Protein AF-A0A395U172-F1 (afdb_monomer_lite)

Organism: Vibrio cholerae (NCBI:txid666)

pLDDT: mean 85.71, std 15.52, range [37.22, 98.44]

Secondary structure (DSSP, 8-state):
-----------SS-B--TTSPPB--HHHHHHHHHHHHHHHHHHTT---EEEEEEEEETTEEEEEEEEEETTEEEEEE--EEEE-SS-B-SSSSS-EESSHHHHHHHHHHHHHHHT-EEEES-TT----GGGBSSPPPTTPPP--B---

Sequence (148 aa):
MGDFYEIEKESSLSELPPSGFTFTNSELYKAAKVIIGKAREFFGSTTLSAHLWAYRRSEDEYLSCDFFVPDNLKLTMPITISIADEADFEVWDEPIVVDMTEAIHLSGLLISALNAHVFVGRHDNEINESLLAAPLKEGETNGSIDLA

Foldseek 3Di:
DDDPPPPPDPPCAWDQPPVRDIDHRPVLVVLLVVLLVVVCVQQPLAAKAWEWEWDDDPNWIWIWTKIDHPVDRVSIQIAIETADCDWDRPDSSYTYDPDVVSVVVSSVSNCVSSVHHYDYDDQQADPPQVQAPDGDDPPGGGDGGPPD

Structure (mmCIF, N/CA/C/O backbone):
data_AF-A0A395U172-F1
#
_entry.id   AF-A0A395U172-F1
#
loop_
_atom_site.group_PDB
_atom_site.id
_atom_site.type_symbol
_atom_site.label_atom_id
_atom_site.label_alt_id
_atom_site.label_comp_id
_atom_site.label_asym_id
_atom_site.label_entity_id
_atom_site.label_seq_id
_atom_site.pdbx_PDB_ins_code
_atom_site.Cartn_x
_atom_site.Cartn_y
_atom_site.Cartn_z
_atom_site.occupancy
_atom_site.B_iso_or_equiv
_atom_site.auth_seq_id
_atom_site.auth_comp_id
_atom_site.auth_asym_id
_atom_site.auth_atom_id
_atom_site.pdbx_PDB_model_num
ATOM 1 N N . MET A 1 1 ? 46.410 -16.118 -8.089 1.00 38.72 1 MET A N 1
ATOM 2 C CA . MET A 1 1 ? 45.281 -15.833 -8.992 1.00 38.72 1 MET A CA 1
ATOM 3 C C . MET A 1 1 ? 44.087 -15.756 -8.067 1.00 38.72 1 MET A C 1
ATOM 5 O O . MET A 1 1 ? 43.655 -16.790 -7.589 1.00 38.72 1 MET A O 1
ATOM 9 N N . GLY A 1 2 ? 43.797 -14.552 -7.575 1.00 37.22 2 GLY A N 1
ATOM 10 C CA . GLY A 1 2 ? 42.741 -14.344 -6.590 1.00 37.22 2 GLY A CA 1
ATOM 11 C C . GLY A 1 2 ? 41.437 -14.174 -7.342 1.00 37.22 2 GLY A C 1
ATOM 12 O O . GLY A 1 2 ? 41.385 -13.347 -8.252 1.00 37.22 2 GLY A O 1
ATOM 13 N N . ASP A 1 3 ? 40.445 -14.982 -6.995 1.00 44.31 3 ASP A N 1
ATOM 14 C CA . ASP A 1 3 ? 39.087 -14.822 -7.488 1.00 44.31 3 ASP A CA 1
ATOM 15 C C . ASP A 1 3 ? 38.583 -13.456 -7.015 1.00 44.31 3 ASP A C 1
ATOM 17 O O . ASP A 1 3 ? 38.424 -13.198 -5.819 1.00 44.31 3 ASP A O 1
ATOM 21 N N . PHE A 1 4 ? 38.427 -12.542 -7.969 1.00 43.88 4 PHE A N 1
ATOM 22 C CA . PHE A 1 4 ? 37.674 -11.322 -7.758 1.00 43.88 4 PHE A CA 1
ATOM 23 C C . PHE A 1 4 ? 36.216 -11.752 -7.647 1.00 43.88 4 PHE A C 1
ATOM 25 O O . PHE A 1 4 ? 35.589 -12.082 -8.649 1.00 43.88 4 PHE A O 1
ATOM 32 N N . TYR A 1 5 ? 35.696 -11.788 -6.425 1.00 45.47 5 TYR A N 1
ATOM 33 C CA . TYR A 1 5 ? 34.259 -11.721 -6.228 1.00 45.47 5 TYR A CA 1
ATOM 34 C C . TYR A 1 5 ? 33.824 -10.372 -6.804 1.00 45.47 5 TYR A C 1
ATOM 36 O O . TYR A 1 5 ? 34.150 -9.324 -6.240 1.00 45.47 5 TYR A O 1
ATOM 44 N N . GLU A 1 6 ? 33.171 -10.386 -7.968 1.00 43.44 6 GLU A N 1
ATOM 45 C CA . GLU A 1 6 ? 32.318 -9.270 -8.356 1.00 43.44 6 GLU A CA 1
ATOM 46 C C . GLU A 1 6 ? 31.359 -9.060 -7.187 1.00 43.44 6 GLU A C 1
ATOM 48 O O . GLU A 1 6 ? 30.618 -9.962 -6.800 1.00 43.44 6 GLU A O 1
ATOM 53 N N . ILE A 1 7 ? 31.442 -7.888 -6.560 1.00 43.81 7 ILE A N 1
ATOM 54 C CA . ILE A 1 7 ? 30.377 -7.426 -5.683 1.00 43.81 7 ILE A CA 1
ATOM 55 C C . ILE A 1 7 ? 29.215 -7.197 -6.642 1.00 43.81 7 ILE A C 1
ATOM 57 O O . ILE A 1 7 ? 29.186 -6.183 -7.343 1.00 43.81 7 ILE A O 1
ATOM 61 N N . GLU A 1 8 ? 28.346 -8.203 -6.763 1.00 44.09 8 GLU A N 1
ATOM 62 C CA . GLU A 1 8 ? 27.087 -8.083 -7.484 1.00 44.09 8 GLU A CA 1
ATOM 63 C C . GLU A 1 8 ? 26.428 -6.789 -7.014 1.00 44.09 8 GLU A C 1
ATOM 65 O O . GLU A 1 8 ? 26.307 -6.531 -5.814 1.00 44.09 8 GLU A O 1
ATOM 70 N N . LYS A 1 9 ? 26.116 -5.928 -7.983 1.00 42.53 9 LYS A N 1
ATOM 71 C CA . LYS A 1 9 ? 25.390 -4.675 -7.794 1.00 42.53 9 LYS A CA 1
ATOM 72 C C . LYS A 1 9 ? 24.249 -4.946 -6.813 1.00 42.53 9 LYS A C 1
ATOM 74 O O . LYS A 1 9 ? 23.391 -5.761 -7.141 1.00 42.53 9 LYS A O 1
ATOM 79 N N . GLU A 1 10 ? 24.280 -4.316 -5.631 1.00 50.53 10 GLU A N 1
ATOM 80 C CA . GLU A 1 10 ? 23.204 -4.424 -4.638 1.00 50.53 10 GLU A CA 1
ATOM 81 C C . GLU A 1 10 ? 21.873 -4.298 -5.379 1.00 50.53 10 GLU A C 1
ATOM 83 O O . GLU A 1 10 ? 21.644 -3.307 -6.083 1.00 50.53 10 GLU A O 1
ATOM 88 N N . SER A 1 11 ? 21.057 -5.350 -5.309 1.00 51.56 11 SER A N 1
ATOM 89 C CA . SER A 1 11 ? 19.753 -5.368 -5.954 1.00 51.56 1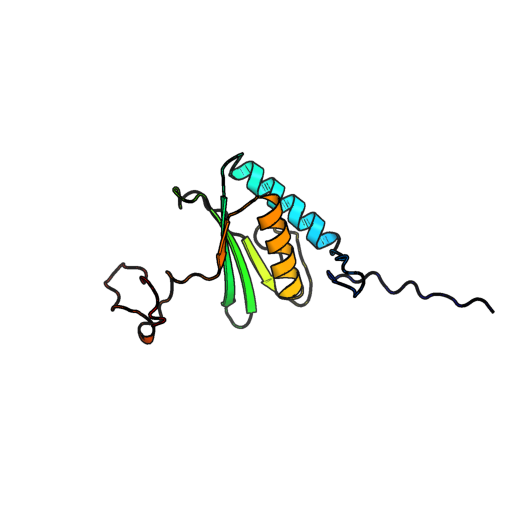1 SER A CA 1
ATOM 90 C C . SER A 1 11 ? 18.978 -4.139 -5.498 1.00 51.56 11 SER A C 1
ATOM 92 O O . SER A 1 11 ? 18.864 -3.867 -4.302 1.00 51.56 11 SER A O 1
ATOM 94 N N . SER A 1 12 ? 18.467 -3.359 -6.449 1.00 70.81 12 SER A N 1
ATOM 95 C CA . SER A 1 12 ? 17.611 -2.213 -6.144 1.00 70.81 12 SER A CA 1
ATOM 96 C C . SER A 1 12 ? 16.213 -2.644 -5.701 1.00 70.81 12 SER A C 1
ATOM 98 O O . SER A 1 12 ? 15.373 -1.777 -5.498 1.00 70.81 12 SER A O 1
ATOM 100 N N . LEU A 1 13 ? 15.952 -3.952 -5.586 1.00 86.81 13 LEU A N 1
ATOM 101 C CA . LEU A 1 13 ? 14.657 -4.546 -5.273 1.00 86.81 13 LEU A CA 1
ATOM 102 C C . LEU A 1 13 ? 14.724 -5.352 -3.979 1.00 86.81 13 LEU A C 1
ATOM 104 O O . LEU A 1 13 ? 15.780 -5.833 -3.569 1.00 86.81 13 LEU A O 1
ATOM 108 N N . SER A 1 14 ? 13.579 -5.500 -3.326 1.00 88.44 14 SER A N 1
ATOM 109 C CA . SER A 1 14 ? 13.436 -6.374 -2.171 1.00 88.44 14 SER A CA 1
ATOM 110 C C . SER A 1 14 ? 13.417 -7.835 -2.621 1.00 88.44 14 SER A C 1
ATOM 112 O O . SER A 1 14 ? 12.756 -8.201 -3.589 1.00 88.44 14 SER A O 1
ATOM 114 N N . GLU A 1 15 ? 14.123 -8.697 -1.896 1.00 88.81 15 GLU A N 1
ATOM 115 C CA . GLU A 1 15 ? 14.314 -10.101 -2.258 1.00 88.81 15 GLU A CA 1
ATOM 116 C C . GLU A 1 15 ? 14.145 -11.011 -1.043 1.00 88.81 15 GLU A C 1
ATOM 118 O O . GLU A 1 15 ? 14.515 -10.664 0.078 1.00 88.81 15 GLU A O 1
ATOM 123 N N . LEU A 1 16 ? 13.629 -12.221 -1.262 1.00 83.62 16 LEU A N 1
ATOM 124 C CA . LEU A 1 16 ? 13.619 -13.287 -0.260 1.00 83.62 16 LEU A CA 1
ATOM 125 C C . LEU A 1 16 ? 14.502 -14.449 -0.741 1.00 83.62 16 LEU A C 1
ATOM 127 O O . LEU A 1 16 ? 13.994 -15.403 -1.337 1.00 83.62 16 LEU A O 1
ATOM 131 N N . PRO A 1 17 ? 15.826 -14.388 -0.518 1.00 79.12 17 PRO A N 1
ATOM 132 C CA . PRO A 1 17 ? 16.717 -15.491 -0.842 1.00 79.12 17 PRO A CA 1
ATOM 133 C C . PRO A 1 17 ? 16.379 -16.766 -0.041 1.00 79.12 17 PRO A C 1
ATOM 135 O O . PRO A 1 17 ? 15.748 -16.698 1.019 1.00 79.12 17 PRO A O 1
ATOM 138 N N . PRO A 1 18 ? 16.876 -17.946 -0.470 1.00 81.50 18 PRO A N 1
ATOM 139 C CA . PRO A 1 18 ? 16.640 -19.232 0.203 1.00 81.50 18 PRO A CA 1
ATOM 140 C C . PRO A 1 18 ? 17.068 -19.301 1.676 1.00 81.50 18 PRO A C 1
ATOM 142 O O . PRO A 1 18 ? 16.707 -20.242 2.378 1.00 81.50 18 PRO A O 1
ATOM 145 N N . SER A 1 19 ? 17.842 -18.323 2.154 1.00 83.75 19 SER A N 1
ATOM 146 C CA . SER A 1 19 ? 18.190 -18.175 3.568 1.00 83.75 19 SER A CA 1
ATOM 147 C C . SER A 1 19 ? 16.973 -17.894 4.459 1.00 83.75 19 SER A C 1
ATOM 149 O O . SER A 1 19 ? 17.063 -18.070 5.672 1.00 83.75 19 SER A O 1
ATOM 151 N N . GLY A 1 20 ? 15.852 -17.450 3.878 1.00 80.19 20 GLY A N 1
ATOM 152 C CA . GLY A 1 20 ? 14.645 -17.053 4.603 1.00 80.19 20 GLY A CA 1
ATOM 153 C C . GLY A 1 20 ? 14.720 -15.651 5.213 1.00 80.19 20 GLY A C 1
ATOM 154 O O . GLY A 1 20 ? 13.754 -15.213 5.832 1.00 80.19 20 GLY A O 1
ATOM 155 N N . PHE A 1 21 ? 15.835 -14.935 5.037 1.00 83.06 21 PHE A N 1
ATOM 156 C CA . PHE A 1 21 ? 15.955 -13.531 5.421 1.00 83.06 21 PHE A CA 1
ATOM 157 C C . PHE A 1 21 ? 15.586 -12.642 4.242 1.00 83.06 21 PHE A C 1
ATOM 159 O O . PHE A 1 21 ? 16.194 -12.753 3.183 1.00 83.06 21 PHE A O 1
ATOM 166 N N . THR A 1 22 ? 14.628 -11.741 4.435 1.00 82.88 22 THR A N 1
ATOM 167 C CA . THR A 1 22 ? 14.262 -10.756 3.416 1.00 82.88 22 THR A CA 1
ATOM 168 C C . THR A 1 22 ? 15.319 -9.655 3.333 1.00 82.88 22 THR A C 1
ATOM 170 O O . THR A 1 22 ? 15.615 -8.994 4.330 1.00 82.88 22 THR A O 1
ATOM 173 N N . PHE A 1 23 ? 15.848 -9.414 2.139 1.00 86.88 23 PHE A N 1
ATOM 174 C CA . PHE A 1 23 ? 16.516 -8.172 1.781 1.00 86.88 23 PHE A CA 1
ATOM 175 C C . PHE A 1 23 ? 15.440 -7.147 1.418 1.00 86.88 23 PHE A C 1
ATOM 177 O O . PHE A 1 23 ? 14.598 -7.411 0.569 1.00 86.88 23 PHE A O 1
ATOM 184 N N . THR A 1 24 ? 15.410 -6.001 2.093 1.00 87.50 24 THR A N 1
ATOM 185 C CA . THR A 1 24 ? 14.469 -4.918 1.769 1.00 87.50 24 THR A CA 1
ATOM 186 C C . THR A 1 24 ? 15.233 -3.784 1.115 1.00 87.50 24 THR A C 1
ATOM 188 O O . THR A 1 24 ? 16.231 -3.325 1.674 1.00 87.50 24 THR A O 1
ATOM 191 N N . ASN A 1 25 ? 14.731 -3.305 -0.021 1.00 90.19 25 ASN A N 1
ATOM 192 C CA . ASN A 1 25 ? 15.243 -2.115 -0.683 1.00 90.19 25 ASN A CA 1
ATOM 193 C C . ASN A 1 25 ? 15.302 -0.931 0.307 1.00 90.19 25 ASN A C 1
ATOM 195 O O . ASN A 1 25 ? 14.315 -0.574 0.957 1.00 90.19 25 ASN A O 1
ATOM 199 N N . SER A 1 26 ? 16.481 -0.315 0.435 1.00 92.06 26 SER A N 1
ATOM 200 C CA . SER A 1 26 ? 16.712 0.771 1.393 1.00 92.06 26 SER A CA 1
ATOM 201 C C . SER A 1 26 ? 15.893 2.027 1.092 1.00 92.06 26 SER A C 1
ATOM 203 O O . SER A 1 26 ? 15.477 2.706 2.033 1.00 92.06 26 SER A O 1
ATOM 205 N N . GLU A 1 27 ? 15.638 2.341 -0.180 1.00 93.56 27 GLU A N 1
ATOM 206 C CA . GLU A 1 27 ? 14.808 3.491 -0.559 1.00 93.56 27 GLU A CA 1
ATOM 207 C C . GLU A 1 27 ? 13.337 3.231 -0.234 1.00 93.56 27 GLU A C 1
ATOM 209 O O . GLU A 1 27 ? 12.704 4.059 0.423 1.00 93.56 27 GLU A O 1
ATOM 214 N N . LEU A 1 28 ? 12.835 2.029 -0.534 1.00 93.81 28 LEU A N 1
ATOM 215 C CA . LEU A 1 28 ? 11.495 1.598 -0.128 1.00 93.81 28 LEU A CA 1
ATOM 216 C C . LEU A 1 28 ? 11.329 1.651 1.399 1.00 93.81 28 LEU A C 1
ATOM 218 O O . LEU A 1 28 ? 10.326 2.150 1.911 1.00 93.81 28 LEU A O 1
ATOM 222 N N . TYR A 1 29 ? 12.335 1.211 2.161 1.00 94.94 29 TYR A N 1
ATOM 223 C CA . TYR A 1 29 ? 12.311 1.298 3.623 1.00 94.94 29 TYR A CA 1
ATOM 224 C C . TYR A 1 29 ? 12.301 2.748 4.141 1.00 94.94 29 TYR A C 1
ATOM 226 O O . TYR A 1 29 ? 11.623 3.055 5.129 1.00 94.94 29 TYR A O 1
ATOM 234 N N . LYS A 1 30 ? 13.040 3.663 3.498 1.00 96.12 30 LYS A N 1
ATOM 235 C CA . LYS A 1 30 ? 13.004 5.098 3.828 1.00 96.12 30 LYS A CA 1
ATOM 236 C C . LYS A 1 30 ? 11.635 5.700 3.522 1.00 96.12 30 LYS A C 1
ATOM 238 O O . LYS A 1 30 ? 11.097 6.395 4.384 1.00 96.12 30 LYS A O 1
ATOM 243 N N . ALA A 1 31 ? 11.056 5.389 2.364 1.00 96.69 31 ALA A N 1
ATOM 244 C CA . ALA A 1 31 ? 9.710 5.813 1.995 1.00 96.69 31 ALA A CA 1
ATOM 245 C C . ALA A 1 31 ? 8.683 5.329 3.029 1.00 96.69 31 ALA A C 1
ATOM 247 O O . ALA A 1 31 ? 7.933 6.134 3.583 1.00 96.69 31 ALA A O 1
ATOM 248 N N . ALA A 1 32 ? 8.746 4.049 3.415 1.00 98.06 32 ALA A N 1
ATOM 249 C CA . ALA A 1 32 ? 7.885 3.486 4.451 1.00 98.06 32 ALA A CA 1
ATOM 250 C C . ALA A 1 32 ? 7.970 4.277 5.767 1.00 98.06 32 ALA A C 1
ATOM 252 O O . ALA A 1 32 ? 6.946 4.614 6.359 1.00 98.06 32 ALA A O 1
ATOM 253 N N . LYS A 1 33 ? 9.180 4.639 6.220 1.00 98.19 33 LYS A N 1
ATOM 254 C CA . LYS A 1 33 ? 9.363 5.461 7.430 1.00 98.19 33 LYS A CA 1
ATOM 255 C C . LYS A 1 33 ? 8.684 6.824 7.336 1.00 98.19 33 LYS A C 1
ATOM 257 O O . LYS A 1 33 ? 8.096 7.256 8.328 1.00 98.19 33 LYS A O 1
ATOM 262 N N . VAL A 1 34 ? 8.777 7.493 6.187 1.00 98.38 34 VAL A N 1
ATOM 263 C CA . VAL A 1 34 ? 8.132 8.796 5.964 1.00 98.38 34 VAL A CA 1
ATOM 264 C C . VAL A 1 34 ? 6.616 8.651 6.056 1.00 98.38 34 VAL A C 1
ATOM 266 O O . VAL A 1 34 ? 5.987 9.366 6.836 1.00 98.38 34 VAL A O 1
ATOM 269 N N . ILE A 1 35 ? 6.045 7.675 5.348 1.00 98.38 35 ILE A N 1
ATOM 270 C CA . ILE A 1 35 ? 4.599 7.416 5.331 1.00 98.38 35 ILE A CA 1
ATOM 271 C C . ILE A 1 35 ? 4.089 7.055 6.730 1.00 98.38 35 ILE A C 1
ATOM 273 O O . ILE A 1 35 ? 3.099 7.614 7.193 1.00 98.38 35 ILE A O 1
ATOM 277 N N . ILE A 1 36 ? 4.793 6.182 7.459 1.00 98.25 36 ILE A N 1
ATOM 278 C CA . ILE A 1 36 ? 4.453 5.825 8.846 1.00 98.25 36 ILE A CA 1
ATOM 279 C C . ILE A 1 36 ? 4.498 7.060 9.755 1.00 98.25 36 ILE A C 1
ATOM 281 O O . ILE A 1 36 ? 3.642 7.215 10.627 1.00 98.25 36 ILE A O 1
ATOM 285 N N . GLY A 1 37 ? 5.485 7.940 9.566 1.00 98.12 37 GLY A N 1
ATOM 286 C CA . GLY A 1 37 ? 5.569 9.217 10.272 1.00 98.12 37 GLY A CA 1
ATOM 287 C C . GLY A 1 37 ? 4.326 10.071 10.034 1.00 98.12 37 GLY A C 1
ATOM 288 O O . GLY A 1 37 ? 3.692 10.501 10.996 1.00 98.12 37 GLY A O 1
ATOM 289 N N . LYS A 1 38 ? 3.920 10.225 8.768 1.00 98.06 38 LYS A N 1
ATOM 290 C CA . LYS A 1 38 ? 2.713 10.969 8.380 1.00 98.06 38 LYS A CA 1
ATOM 291 C C . LYS A 1 38 ? 1.431 10.350 8.919 1.00 98.06 38 LYS A C 1
ATOM 293 O O . LYS A 1 38 ? 0.611 11.065 9.489 1.00 98.06 38 LYS A O 1
ATOM 298 N N . ALA A 1 39 ? 1.303 9.029 8.860 1.00 97.19 39 ALA A N 1
ATOM 299 C CA . ALA A 1 39 ? 0.177 8.311 9.442 1.00 97.19 39 ALA A CA 1
ATOM 300 C C . ALA A 1 39 ? 0.066 8.556 10.954 1.00 97.19 39 ALA A C 1
ATOM 302 O O . ALA A 1 39 ? -1.013 8.843 11.464 1.00 97.19 39 ALA A O 1
ATOM 303 N N . ARG A 1 40 ? 1.183 8.484 11.688 1.00 97.06 40 ARG A N 1
ATOM 304 C CA . ARG A 1 40 ? 1.197 8.713 13.142 1.00 97.06 40 ARG A CA 1
ATOM 305 C C . ARG A 1 40 ? 0.933 10.172 13.507 1.00 97.06 40 ARG A C 1
ATOM 307 O O . ARG A 1 40 ? 0.262 10.416 14.505 1.00 97.06 40 ARG A O 1
ATOM 314 N N . GLU A 1 41 ? 1.418 11.126 12.712 1.00 96.94 41 GLU A N 1
ATOM 315 C CA . GLU A 1 41 ? 1.069 12.548 12.849 1.00 96.94 41 GLU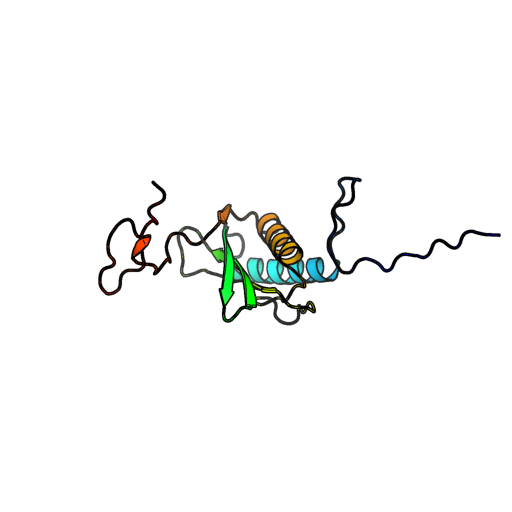 A CA 1
ATOM 316 C C . GLU A 1 41 ? -0.440 12.770 12.653 1.00 96.94 41 GLU A C 1
ATOM 318 O O . GLU A 1 41 ? -1.059 13.497 13.427 1.00 96.94 41 GLU A O 1
ATOM 323 N N . PHE A 1 42 ? -1.033 12.117 11.650 1.00 95.69 42 PHE A N 1
ATOM 324 C CA . PHE A 1 42 ? -2.437 12.290 11.279 1.00 95.69 42 PHE A CA 1
ATOM 325 C C . PHE A 1 42 ? -3.413 11.586 12.236 1.00 95.69 42 PHE A C 1
ATOM 327 O O . PHE A 1 42 ? -4.402 12.179 12.663 1.00 95.69 42 PHE A O 1
ATOM 334 N N . PHE A 1 43 ? -3.138 10.333 12.603 1.00 95.06 43 PHE A N 1
ATOM 335 C CA . PHE A 1 43 ? -4.046 9.494 13.394 1.00 95.06 43 PHE A CA 1
ATOM 336 C C . PHE A 1 43 ? -3.723 9.441 14.894 1.00 95.06 43 PHE A C 1
ATOM 338 O O . PHE A 1 43 ? -4.542 8.964 15.689 1.00 95.06 43 PHE A O 1
ATOM 345 N N . GLY A 1 44 ? -2.532 9.882 15.306 1.00 92.56 44 GLY A N 1
ATOM 346 C CA . GLY A 1 44 ? -2.055 9.731 16.678 1.00 92.56 44 GLY A CA 1
ATOM 347 C C . GLY A 1 44 ? -1.935 8.259 17.090 1.00 92.56 44 GLY A C 1
ATOM 348 O O . GLY A 1 44 ? -1.325 7.451 16.395 1.00 92.56 44 GLY A O 1
ATOM 349 N N . SER A 1 45 ? -2.510 7.903 18.242 1.00 90.25 45 SER A N 1
ATOM 350 C CA . SER A 1 45 ? -2.484 6.541 18.805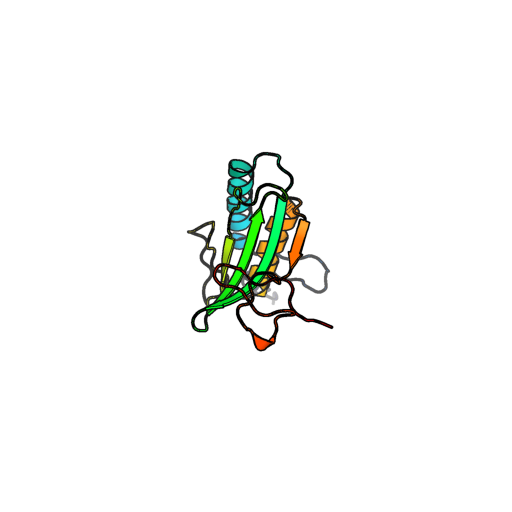 1.00 90.25 45 SER A CA 1
ATOM 351 C C . SER A 1 45 ? -3.723 5.702 18.465 1.00 90.25 45 SER A C 1
ATOM 353 O O . SER A 1 45 ? -4.026 4.741 19.171 1.00 90.25 45 SER A O 1
ATOM 355 N N . THR A 1 46 ? -4.489 6.100 17.451 1.00 92.38 46 THR A N 1
ATOM 356 C CA . THR A 1 46 ? -5.756 5.447 17.098 1.00 92.38 46 THR A CA 1
ATOM 357 C C . THR A 1 46 ? -5.508 4.084 16.451 1.00 92.38 46 THR A C 1
ATOM 359 O O . THR A 1 46 ? -4.584 3.933 15.655 1.00 92.38 46 THR A O 1
ATOM 362 N N . THR A 1 47 ? -6.338 3.087 16.766 1.00 92.38 47 THR A N 1
ATOM 363 C CA . THR A 1 47 ? -6.322 1.799 16.059 1.00 92.38 47 THR A CA 1
ATOM 364 C C . THR A 1 47 ? -6.835 1.978 14.636 1.00 92.38 47 THR A C 1
ATOM 366 O O . THR A 1 47 ? -7.915 2.532 14.429 1.00 92.38 47 THR A O 1
ATOM 369 N N . LEU A 1 48 ? -6.064 1.490 13.666 1.00 95.94 48 LEU A N 1
ATOM 370 C CA . LEU A 1 48 ? -6.349 1.662 12.247 1.00 95.94 48 LEU A CA 1
ATOM 371 C C . LEU A 1 48 ? -6.814 0.361 11.602 1.00 95.94 48 LEU A C 1
ATOM 373 O O . LEU A 1 48 ? -6.491 -0.745 12.038 1.00 95.94 48 LEU A O 1
ATOM 377 N N . SER A 1 49 ? -7.555 0.516 10.518 1.00 95.88 49 SER A N 1
ATOM 378 C CA . SER A 1 49 ? -7.727 -0.504 9.494 1.00 95.88 49 SER A CA 1
ATOM 379 C C . SER A 1 49 ? -7.155 -0.008 8.175 1.00 95.88 49 SER A C 1
ATOM 381 O O . SER A 1 49 ? -6.950 1.192 8.000 1.00 95.88 49 SER A O 1
ATOM 383 N N . ALA A 1 50 ? -6.872 -0.933 7.268 1.00 95.75 50 ALA A N 1
ATOM 384 C CA . ALA A 1 50 ? -6.407 -0.650 5.925 1.00 95.75 50 ALA A CA 1
ATOM 385 C C . ALA A 1 50 ? -7.255 -1.424 4.920 1.00 95.75 50 ALA A C 1
ATOM 387 O O . ALA A 1 50 ? -7.484 -2.622 5.096 1.00 95.75 50 ALA A O 1
ATOM 388 N N . HIS A 1 51 ? -7.699 -0.750 3.867 1.00 94.00 51 HIS A N 1
ATOM 389 C CA . HIS A 1 51 ? -8.189 -1.422 2.673 1.00 94.00 51 HIS A CA 1
ATOM 390 C C . HIS A 1 51 ? -7.011 -1.583 1.708 1.00 94.00 51 HIS A C 1
ATOM 392 O O . HIS A 1 51 ? -6.326 -0.610 1.404 1.00 94.00 51 HIS A O 1
ATOM 398 N N . LEU A 1 52 ? -6.773 -2.808 1.244 1.00 96.38 52 LEU A N 1
ATOM 399 C CA . LEU A 1 52 ? -5.696 -3.145 0.318 1.00 96.38 52 LEU A CA 1
ATOM 400 C C . LEU A 1 52 ? -6.288 -3.735 -0.962 1.00 96.38 52 LEU A C 1
ATOM 402 O O . LEU A 1 52 ? -6.880 -4.816 -0.926 1.00 96.38 52 LEU A O 1
ATOM 406 N N . TRP A 1 53 ? -6.141 -3.059 -2.100 1.00 94.88 53 TRP A N 1
ATOM 407 C CA . TRP A 1 53 ? -6.639 -3.588 -3.371 1.00 94.88 53 TRP A CA 1
ATOM 408 C C . TRP A 1 53 ? -5.833 -3.105 -4.571 1.00 94.88 53 TRP A C 1
ATOM 410 O O . TRP A 1 53 ? -5.461 -1.936 -4.677 1.00 94.88 53 TRP A O 1
ATOM 420 N N . ALA A 1 54 ? -5.588 -4.030 -5.495 1.00 95.62 54 ALA A N 1
ATOM 421 C CA . ALA A 1 54 ? -4.981 -3.728 -6.780 1.00 95.62 54 ALA A CA 1
ATOM 422 C C . ALA A 1 54 ? -6.061 -3.325 -7.789 1.00 95.62 54 ALA A C 1
ATOM 424 O O . ALA A 1 54 ? -7.165 -3.877 -7.785 1.00 95.62 54 ALA A O 1
ATOM 425 N N . TYR A 1 55 ? -5.747 -2.374 -8.661 1.00 93.75 55 TYR A N 1
ATOM 426 C CA . TYR A 1 55 ? -6.633 -1.944 -9.739 1.00 93.75 55 TYR A CA 1
ATOM 427 C C . TYR A 1 55 ? -5.830 -1.386 -10.914 1.00 93.75 55 TYR A C 1
ATOM 429 O O . TYR A 1 55 ? -4.614 -1.217 -10.833 1.00 93.75 55 TYR A O 1
ATOM 437 N N . ARG A 1 56 ? -6.521 -1.115 -12.025 1.00 94.88 56 ARG A N 1
ATOM 438 C CA . ARG A 1 56 ? -5.932 -0.462 -13.196 1.00 94.88 56 ARG A CA 1
ATOM 439 C C . ARG A 1 56 ? -6.676 0.812 -13.551 1.00 94.88 56 ARG A C 1
ATOM 441 O O . ARG A 1 56 ? -7.896 0.881 -13.391 1.00 94.88 56 ARG A O 1
ATOM 448 N N . ARG A 1 57 ? -5.953 1.790 -14.091 1.00 91.94 57 ARG A N 1
ATOM 449 C CA . ARG A 1 57 ? -6.517 3.001 -14.699 1.00 91.94 57 ARG A CA 1
ATOM 450 C C . ARG A 1 57 ? -5.716 3.314 -15.954 1.00 91.94 57 ARG A C 1
ATOM 452 O O . ARG A 1 57 ? -4.527 3.548 -15.860 1.00 91.94 57 ARG A O 1
ATOM 459 N N . SER A 1 58 ? -6.377 3.344 -17.112 1.00 91.44 58 SER A N 1
ATOM 460 C CA . SER A 1 58 ? -5.720 3.641 -18.397 1.00 91.44 58 SER A CA 1
ATOM 461 C C . SER A 1 58 ? -4.517 2.734 -18.709 1.00 91.44 58 SER A C 1
ATOM 463 O O . SER A 1 58 ? -3.505 3.219 -19.185 1.00 91.44 58 SER A O 1
ATOM 465 N N . GLU A 1 59 ? -4.654 1.426 -18.461 1.00 91.50 59 GLU A N 1
ATOM 466 C CA . GLU A 1 59 ? -3.607 0.388 -18.617 1.00 91.50 59 GLU A CA 1
ATOM 467 C C . GLU A 1 59 ? -2.520 0.371 -17.531 1.00 91.50 59 GLU A C 1
ATOM 469 O O . GLU A 1 59 ? -1.929 -0.685 -17.314 1.00 91.50 59 GLU A O 1
ATOM 474 N N . ASP A 1 60 ? -2.358 1.453 -16.770 1.00 94.69 60 ASP A N 1
ATOM 475 C CA . ASP A 1 60 ? -1.427 1.509 -15.643 1.00 94.69 60 ASP A CA 1
ATOM 476 C C . ASP A 1 60 ? -1.942 0.699 -14.444 1.00 94.69 60 ASP A C 1
ATOM 478 O O . ASP A 1 60 ? -3.152 0.639 -14.174 1.00 94.69 60 ASP A O 1
ATOM 482 N N . GLU A 1 61 ? -1.016 0.069 -13.718 1.00 97.62 61 GLU A N 1
ATOM 483 C CA . GLU A 1 61 ? -1.299 -0.736 -12.530 1.00 97.62 61 GLU A CA 1
ATOM 484 C C . GLU A 1 61 ? -1.069 0.066 -11.249 1.00 97.62 61 GLU A C 1
ATOM 486 O O . GLU A 1 61 ? -0.101 0.816 -11.116 1.00 97.62 61 GLU A O 1
ATOM 491 N N . TYR A 1 62 ? -1.960 -0.134 -10.279 1.00 97.75 62 TYR A N 1
ATOM 492 C CA . TYR A 1 62 ? -1.921 0.536 -8.987 1.00 97.75 62 TYR A CA 1
ATOM 493 C C . TYR A 1 62 ? -2.245 -0.442 -7.863 1.00 97.75 62 TYR A C 1
ATOM 495 O O . TYR A 1 62 ? -3.029 -1.382 -8.034 1.00 97.75 62 TYR A O 1
ATOM 503 N N . LEU A 1 63 ? -1.706 -0.158 -6.682 1.00 97.94 63 LEU A N 1
ATOM 504 C CA . LEU A 1 63 ? -2.108 -0.765 -5.422 1.00 97.94 63 LEU A CA 1
ATOM 505 C C . LEU A 1 63 ? -2.527 0.346 -4.460 1.00 97.94 63 LEU A C 1
ATOM 507 O O . LEU A 1 63 ? -1.723 1.203 -4.106 1.00 97.94 63 LEU A O 1
ATOM 511 N N . SER A 1 64 ? -3.783 0.339 -4.023 1.00 96.94 64 SER A N 1
ATOM 512 C CA . SER A 1 64 ? -4.222 1.219 -2.938 1.00 96.94 64 SER A CA 1
ATOM 513 C C . SER A 1 64 ? -4.047 0.519 -1.593 1.00 96.94 64 SER A C 1
ATOM 515 O O . SER A 1 64 ? -4.387 -0.658 -1.460 1.00 96.94 64 SER A O 1
ATOM 517 N N . CYS A 1 65 ? -3.517 1.257 -0.616 1.00 97.44 65 CYS A N 1
ATOM 518 C CA . CYS A 1 65 ? -3.366 0.870 0.784 1.00 97.44 65 CYS A CA 1
ATOM 519 C C . CYS A 1 65 ? -3.931 1.986 1.682 1.00 97.44 65 CYS A C 1
ATOM 521 O O . CYS A 1 65 ? -3.199 2.704 2.367 1.00 97.44 65 CYS A O 1
ATOM 523 N N . ASP A 1 66 ? -5.249 2.151 1.661 1.00 95.50 66 ASP A N 1
ATOM 524 C CA . ASP A 1 66 ? -5.919 3.268 2.324 1.00 95.50 66 ASP A CA 1
ATOM 525 C C . ASP A 1 66 ? -6.152 2.975 3.808 1.00 95.50 66 ASP A C 1
ATOM 527 O O . ASP A 1 66 ? -6.889 2.050 4.162 1.00 95.50 66 ASP A O 1
ATOM 531 N N . PHE A 1 67 ? -5.569 3.793 4.689 1.00 96.56 67 PHE A N 1
ATOM 532 C CA . PHE A 1 67 ? -5.745 3.672 6.137 1.00 96.56 67 PHE A CA 1
ATOM 533 C C . PHE A 1 67 ? -6.961 4.455 6.623 1.00 96.56 67 PHE A C 1
ATOM 535 O O . PHE A 1 67 ? -7.204 5.580 6.188 1.00 96.56 67 PHE A O 1
ATOM 542 N N . PHE A 1 68 ? -7.705 3.896 7.575 1.00 94.81 68 PHE A N 1
ATOM 543 C CA . PHE A 1 68 ? -8.903 4.522 8.127 1.00 94.81 68 PHE A CA 1
ATOM 544 C C . PHE A 1 68 ? -9.180 4.112 9.575 1.00 94.81 68 PHE A C 1
ATOM 546 O O . PHE A 1 68 ? -8.655 3.116 10.077 1.00 94.81 68 PHE A O 1
ATOM 553 N N . VAL A 1 69 ? -10.038 4.882 10.248 1.00 94.81 69 VAL A N 1
ATOM 554 C CA . VAL A 1 69 ? -10.546 4.556 11.587 1.00 94.81 69 VAL A CA 1
ATOM 555 C C . VAL A 1 69 ? -11.882 3.799 11.456 1.00 94.81 69 VAL A C 1
ATOM 557 O O . VAL A 1 69 ? -12.812 4.366 10.877 1.00 94.81 69 VAL A O 1
ATOM 560 N N . PRO A 1 70 ? -12.023 2.571 12.004 1.00 84.00 70 PRO A N 1
ATOM 561 C CA . PRO A 1 70 ? -13.175 1.680 11.774 1.00 84.00 70 PRO A CA 1
ATOM 562 C C . PRO A 1 70 ? -14.581 2.234 12.053 1.00 84.00 70 PRO A C 1
ATOM 564 O O . PRO A 1 70 ? -15.541 1.732 11.487 1.00 84.00 70 PRO A O 1
ATOM 567 N N . ASP A 1 71 ? -14.715 3.303 12.836 1.00 84.31 71 ASP A N 1
ATOM 568 C CA . ASP A 1 71 ? -16.009 3.924 13.162 1.00 84.31 71 ASP A CA 1
ATOM 569 C C . ASP A 1 71 ? -16.094 5.396 12.723 1.00 84.31 71 ASP A C 1
ATOM 571 O O . ASP A 1 71 ? -17.017 6.130 13.082 1.00 84.31 71 ASP A O 1
ATOM 575 N N . ASN A 1 72 ? -15.105 5.863 11.958 1.00 83.69 72 ASN A N 1
ATOM 576 C CA . ASN A 1 72 ? -15.045 7.231 11.468 1.00 83.69 72 ASN A CA 1
ATOM 577 C C . ASN A 1 72 ? -14.397 7.286 10.084 1.00 83.69 72 ASN A C 1
ATOM 579 O O . ASN A 1 72 ? -13.246 7.691 9.928 1.00 83.69 72 ASN A O 1
ATOM 583 N N . LEU A 1 73 ? -15.188 6.950 9.064 1.00 72.12 73 LEU A N 1
ATOM 584 C CA . LEU A 1 73 ? -14.770 6.968 7.657 1.00 72.12 73 LEU A CA 1
ATOM 585 C C . LEU A 1 73 ? -14.393 8.365 7.129 1.00 72.12 73 LEU A C 1
ATOM 587 O O . LEU A 1 73 ? -13.907 8.476 6.012 1.00 72.12 73 LEU A O 1
ATOM 591 N N . LYS A 1 74 ? -14.599 9.444 7.901 1.00 79.81 74 LYS A N 1
ATOM 592 C CA . LYS A 1 74 ? -14.084 10.779 7.544 1.00 79.81 74 LYS A CA 1
ATOM 593 C C . LYS A 1 74 ? -12.600 10.943 7.876 1.00 79.81 74 LYS A C 1
ATOM 595 O O . LYS A 1 74 ? -11.985 11.903 7.424 1.00 79.81 74 LYS A O 1
ATOM 600 N N . LEU A 1 75 ? -12.041 10.042 8.685 1.00 88.06 75 LEU A N 1
ATOM 601 C CA . LEU A 1 75 ? -10.617 9.966 8.984 1.00 88.06 75 LEU A CA 1
ATOM 602 C C . LEU A 1 75 ? -10.008 8.841 8.154 1.00 88.06 75 LEU A C 1
ATOM 604 O O . LEU A 1 75 ? -9.866 7.708 8.614 1.00 88.06 75 LEU A O 1
ATOM 608 N N . THR A 1 76 ? -9.671 9.188 6.918 1.00 92.50 76 THR A N 1
ATOM 609 C CA . THR A 1 76 ? -9.032 8.316 5.930 1.00 92.50 76 THR A CA 1
ATOM 610 C C . THR A 1 76 ? -7.757 8.972 5.424 1.00 92.50 76 THR A C 1
ATOM 612 O O . THR A 1 76 ? -7.752 10.172 5.147 1.00 92.50 76 THR A O 1
ATOM 615 N N . MET A 1 77 ? -6.700 8.185 5.272 1.00 96.25 77 MET A N 1
ATOM 616 C CA . MET A 1 77 ? -5.441 8.586 4.656 1.00 96.25 77 MET A CA 1
ATOM 617 C C . MET A 1 77 ? -5.186 7.642 3.477 1.00 96.25 77 MET A C 1
ATOM 619 O O . MET A 1 77 ? -4.744 6.509 3.705 1.00 96.25 77 MET A O 1
ATOM 623 N N . PRO A 1 78 ? -5.534 8.058 2.249 1.00 96.00 78 PRO A N 1
ATOM 624 C CA . PRO A 1 78 ? -5.323 7.228 1.077 1.00 96.00 78 PRO A CA 1
ATOM 625 C C . PRO A 1 78 ? -3.833 7.132 0.759 1.00 96.00 78 PRO A C 1
ATOM 627 O O . PRO A 1 78 ? -3.114 8.119 0.904 1.00 96.00 78 PRO A O 1
ATOM 630 N N . ILE A 1 79 ? -3.386 5.953 0.332 1.00 98.06 79 ILE A N 1
ATOM 631 C CA . ILE A 1 79 ? -2.028 5.737 -0.182 1.00 98.06 79 ILE A CA 1
ATOM 632 C C . ILE A 1 79 ? -2.172 5.002 -1.506 1.00 98.06 79 ILE A C 1
ATOM 634 O O . ILE A 1 79 ? -2.616 3.852 -1.531 1.00 98.06 79 ILE A O 1
ATOM 638 N N . THR A 1 80 ? -1.808 5.661 -2.603 1.00 98.06 80 THR A N 1
ATOM 639 C CA . THR A 1 80 ? -1.883 5.081 -3.948 1.00 98.06 80 THR A CA 1
ATOM 640 C C . THR A 1 80 ? -0.485 4.771 -4.446 1.00 98.06 80 THR A C 1
ATOM 642 O O . THR A 1 80 ? 0.265 5.662 -4.812 1.00 98.06 80 THR A O 1
ATOM 645 N N . ILE A 1 81 ? -0.133 3.494 -4.480 1.00 98.44 81 ILE A N 1
ATOM 646 C CA . ILE A 1 81 ? 1.165 3.048 -4.968 1.00 98.44 81 ILE A CA 1
ATOM 647 C C . ILE A 1 81 ? 1.044 2.800 -6.471 1.00 98.44 81 ILE A C 1
ATOM 649 O O . ILE A 1 81 ? 0.271 1.936 -6.893 1.00 98.44 81 ILE A O 1
ATOM 653 N N . SER A 1 82 ? 1.789 3.559 -7.270 1.00 98.06 82 SER A N 1
ATOM 654 C CA . SER A 1 82 ? 1.834 3.399 -8.727 1.00 98.06 82 SER A CA 1
ATOM 655 C C . SER A 1 82 ? 2.939 2.425 -9.122 1.00 98.06 82 SER A C 1
ATOM 657 O O . SER A 1 82 ? 4.003 2.419 -8.503 1.00 98.06 82 SER A O 1
ATOM 659 N N . ILE A 1 83 ? 2.700 1.619 -10.155 1.00 97.56 83 ILE A N 1
ATOM 660 C CA . ILE A 1 83 ? 3.712 0.733 -10.731 1.00 97.56 83 ILE A CA 1
ATOM 661 C C . ILE A 1 83 ? 4.230 1.354 -12.035 1.00 97.56 83 ILE A C 1
ATOM 663 O O . ILE A 1 83 ? 3.438 1.648 -12.928 1.00 97.56 83 ILE A O 1
ATOM 667 N N . ALA A 1 84 ? 5.544 1.555 -12.143 1.00 95.25 84 ALA A N 1
ATOM 668 C CA . ALA A 1 84 ? 6.208 2.095 -13.335 1.00 95.25 84 ALA A CA 1
ATOM 669 C C . ALA A 1 84 ? 7.621 1.511 -13.499 1.00 95.25 84 ALA A C 1
ATOM 671 O O . ALA A 1 84 ? 8.104 0.818 -12.618 1.00 95.25 84 ALA A O 1
ATOM 672 N N . ASP A 1 85 ? 8.321 1.813 -14.595 1.00 91.38 85 ASP A N 1
ATOM 673 C CA . ASP A 1 85 ? 9.672 1.272 -14.841 1.00 91.38 85 ASP A CA 1
ATOM 674 C C . ASP A 1 85 ? 10.743 1.794 -13.858 1.00 91.38 85 ASP A C 1
ATOM 676 O O . ASP A 1 85 ? 11.775 1.151 -13.650 1.00 91.38 85 ASP A O 1
ATOM 680 N N . GLU A 1 86 ? 10.514 2.961 -13.248 1.00 91.62 86 GLU A N 1
ATOM 681 C CA . GLU A 1 86 ? 11.432 3.610 -12.309 1.00 91.62 86 GLU A CA 1
ATOM 682 C C . GLU A 1 86 ? 10.705 3.963 -11.005 1.00 91.62 86 GLU A C 1
ATOM 684 O O . GLU A 1 86 ? 9.582 4.465 -11.025 1.00 91.62 86 GLU A O 1
ATOM 689 N N . ALA A 1 87 ? 11.354 3.701 -9.865 1.00 93.56 87 ALA A N 1
ATOM 690 C CA . ALA A 1 87 ? 10.816 4.055 -8.556 1.00 93.56 87 ALA A CA 1
ATOM 691 C C . ALA A 1 87 ? 11.047 5.539 -8.234 1.00 93.56 87 ALA A C 1
ATOM 693 O O . ALA A 1 87 ? 12.139 6.067 -8.452 1.00 93.56 87 ALA A O 1
ATOM 694 N N . ASP A 1 88 ? 10.044 6.169 -7.631 1.00 95.38 88 ASP A N 1
ATOM 695 C CA . ASP A 1 88 ? 10.066 7.554 -7.167 1.00 95.38 88 ASP A CA 1
ATOM 696 C C . ASP A 1 88 ? 9.302 7.652 -5.841 1.00 95.38 88 ASP A C 1
ATOM 698 O O . ASP A 1 88 ? 8.191 7.148 -5.693 1.00 95.38 88 ASP A O 1
ATOM 702 N N . PHE A 1 89 ? 9.914 8.300 -4.855 1.00 95.75 89 PHE A N 1
ATOM 703 C CA . PHE A 1 89 ? 9.374 8.448 -3.507 1.00 95.75 89 PHE A CA 1
ATOM 704 C C . PHE A 1 89 ? 9.294 9.919 -3.067 1.00 95.75 89 PHE A C 1
ATOM 706 O O . PHE A 1 89 ? 9.219 10.192 -1.867 1.00 95.75 89 PHE A O 1
ATOM 713 N N . GLU A 1 90 ? 9.336 10.876 -4.005 1.00 93.19 90 GLU A N 1
ATOM 714 C CA . GLU A 1 90 ? 9.202 12.308 -3.701 1.00 93.19 90 GLU A CA 1
ATOM 715 C C . GLU A 1 90 ? 7.834 12.648 -3.088 1.00 93.19 90 GLU A C 1
ATOM 717 O O . GLU A 1 90 ? 7.752 13.437 -2.138 1.00 93.19 90 GLU A O 1
ATOM 722 N N . VAL A 1 91 ? 6.764 12.024 -3.593 1.00 95.56 91 VAL A N 1
ATOM 723 C CA . VAL A 1 91 ? 5.393 12.177 -3.090 1.00 95.56 91 VAL A CA 1
ATOM 724 C C . VAL A 1 91 ? 5.061 11.004 -2.169 1.00 95.56 91 VAL A C 1
ATOM 726 O O . VAL A 1 91 ? 5.039 9.849 -2.581 1.00 95.56 91 VAL A O 1
ATOM 729 N N . TRP A 1 92 ? 4.833 11.291 -0.887 1.00 96.38 92 TRP A N 1
ATOM 730 C CA . TRP A 1 92 ? 4.722 10.250 0.141 1.00 96.38 92 TRP A CA 1
ATOM 731 C C . TRP A 1 92 ? 3.413 9.448 0.062 1.00 96.38 92 TRP A C 1
ATOM 733 O O . TRP A 1 92 ? 3.413 8.267 0.393 1.00 96.38 92 TRP A O 1
ATOM 743 N N . ASP A 1 93 ? 2.303 10.070 -0.331 1.00 96.56 93 ASP A N 1
ATOM 744 C CA . ASP A 1 93 ? 0.979 9.447 -0.464 1.00 96.56 93 ASP A CA 1
ATOM 745 C C . ASP A 1 93 ? 0.741 8.816 -1.841 1.00 96.56 93 ASP A C 1
ATOM 747 O O . ASP A 1 93 ? -0.190 8.022 -2.000 1.00 96.56 93 ASP A O 1
ATOM 751 N N . GLU A 1 94 ? 1.619 9.102 -2.803 1.00 97.62 94 GLU A N 1
ATOM 752 C CA . GLU A 1 94 ? 1.585 8.551 -4.160 1.00 97.62 94 GLU A CA 1
ATOM 753 C C . GLU A 1 94 ? 2.952 7.980 -4.596 1.00 97.62 94 GLU A C 1
ATOM 755 O O . GLU A 1 94 ? 3.496 8.399 -5.619 1.00 97.62 94 GLU A O 1
ATOM 760 N N . PRO A 1 95 ? 3.562 7.050 -3.831 1.00 97.69 95 PRO A N 1
ATOM 761 C CA . PRO A 1 95 ? 4.869 6.513 -4.187 1.00 97.69 95 PRO A CA 1
ATOM 762 C C . PRO A 1 95 ? 4.794 5.683 -5.475 1.00 97.69 95 PRO A C 1
ATOM 764 O O . PRO A 1 95 ? 3.820 4.967 -5.725 1.00 97.69 95 PRO A O 1
ATOM 767 N N . ILE A 1 96 ? 5.865 5.727 -6.260 1.00 97.88 96 ILE A N 1
ATOM 768 C CA . ILE A 1 96 ? 6.053 4.934 -7.472 1.00 97.88 96 ILE A CA 1
ATOM 769 C C . ILE A 1 96 ? 7.069 3.832 -7.176 1.00 97.88 96 ILE A C 1
ATOM 771 O O . ILE A 1 96 ? 8.163 4.089 -6.672 1.00 97.88 96 ILE A O 1
ATOM 775 N N . VAL A 1 97 ? 6.714 2.592 -7.489 1.00 96.94 97 VAL A N 1
ATOM 776 C CA . VAL A 1 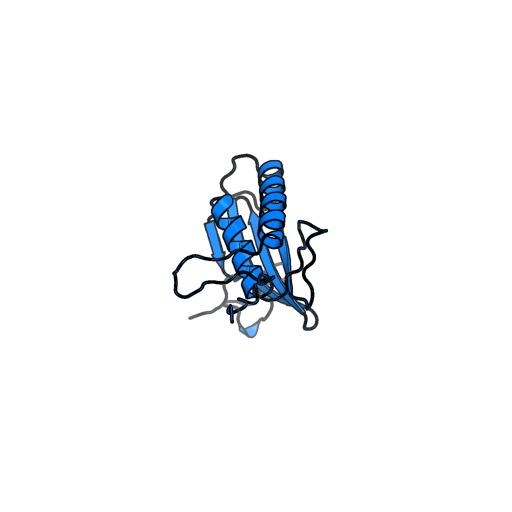97 ? 7.578 1.417 -7.335 1.00 96.94 97 VAL A CA 1
ATOM 777 C C . VAL A 1 97 ? 7.688 0.666 -8.653 1.00 96.94 97 VAL A C 1
ATOM 779 O O . VAL A 1 97 ? 6.865 0.837 -9.549 1.00 96.94 97 VAL A O 1
ATOM 782 N N . VAL A 1 98 ? 8.706 -0.186 -8.766 1.00 95.25 98 VAL A N 1
ATOM 783 C CA . VAL A 1 98 ? 9.021 -0.832 -10.047 1.00 95.25 98 VAL A CA 1
ATOM 784 C C . VAL A 1 98 ? 8.050 -1.941 -10.459 1.00 95.25 98 VAL A C 1
ATOM 786 O O . VAL A 1 98 ? 7.928 -2.268 -11.634 1.00 95.25 98 VAL A O 1
ATOM 789 N N . ASP A 1 99 ? 7.398 -2.580 -9.487 1.00 95.62 99 ASP A N 1
ATOM 790 C CA . ASP A 1 99 ? 6.518 -3.718 -9.715 1.00 95.62 99 ASP A CA 1
ATOM 791 C C . ASP A 1 99 ? 5.524 -3.910 -8.557 1.00 95.62 99 ASP A C 1
ATOM 793 O O . ASP A 1 99 ? 5.599 -3.284 -7.493 1.00 95.62 99 ASP A O 1
ATOM 797 N N . MET A 1 100 ? 4.570 -4.820 -8.761 1.00 96.19 100 MET A N 1
ATOM 798 C CA . MET A 1 100 ? 3.571 -5.166 -7.749 1.00 96.19 100 MET A CA 1
ATOM 799 C C . MET A 1 100 ? 4.189 -5.827 -6.501 1.00 96.19 100 MET A C 1
ATOM 801 O O . MET A 1 100 ? 3.603 -5.762 -5.420 1.00 96.19 100 MET A O 1
ATOM 805 N N . THR A 1 101 ? 5.364 -6.452 -6.613 1.00 95.56 101 THR A N 1
ATOM 806 C CA . THR A 1 101 ? 6.042 -7.091 -5.475 1.00 95.56 101 THR A CA 1
ATOM 807 C C . THR A 1 101 ? 6.530 -6.036 -4.488 1.00 95.56 101 THR A C 1
ATOM 809 O O . THR A 1 101 ? 6.228 -6.133 -3.299 1.00 95.56 101 THR A O 1
ATOM 812 N N . GLU A 1 102 ? 7.206 -4.992 -4.971 1.00 96.19 102 GLU A N 1
ATOM 813 C CA . GLU A 1 102 ? 7.610 -3.835 -4.170 1.00 96.19 102 GLU A CA 1
ATOM 814 C C . GLU A 1 102 ? 6.382 -3.114 -3.597 1.00 96.19 102 GLU A C 1
ATOM 816 O O . GLU A 1 102 ? 6.385 -2.735 -2.426 1.00 96.19 102 GLU A O 1
ATOM 821 N N . ALA A 1 103 ? 5.294 -2.987 -4.368 1.00 97.56 103 ALA A N 1
ATOM 822 C CA . ALA A 1 103 ? 4.060 -2.360 -3.888 1.00 97.56 103 ALA A CA 1
ATOM 823 C C . ALA A 1 103 ? 3.458 -3.113 -2.687 1.00 97.56 103 ALA A C 1
ATOM 825 O O . ALA A 1 103 ? 3.106 -2.513 -1.662 1.00 97.56 103 ALA A O 1
ATOM 826 N N . ILE A 1 104 ? 3.369 -4.444 -2.788 1.00 97.06 104 ILE A N 1
ATOM 827 C CA . ILE A 1 104 ? 2.885 -5.311 -1.707 1.00 97.06 104 ILE A CA 1
ATOM 828 C C . ILE A 1 104 ? 3.849 -5.272 -0.519 1.00 97.06 104 ILE A C 1
ATOM 830 O O . ILE A 1 104 ? 3.398 -5.196 0.625 1.00 97.06 104 ILE A O 1
ATOM 834 N N . HIS A 1 105 ? 5.161 -5.293 -0.768 1.00 96.31 105 HIS A N 1
ATOM 835 C CA . HIS A 1 105 ? 6.174 -5.244 0.286 1.00 96.31 105 HIS A CA 1
ATOM 836 C C . HIS A 1 105 ? 6.103 -3.932 1.074 1.00 96.31 105 HIS A C 1
ATOM 838 O O . HIS A 1 105 ? 6.033 -3.959 2.305 1.00 96.31 105 HIS A O 1
ATOM 844 N N . LEU A 1 106 ? 6.013 -2.790 0.382 1.00 97.56 106 LEU A N 1
ATOM 845 C CA . LEU A 1 106 ? 5.790 -1.479 0.994 1.00 97.56 106 LEU A CA 1
ATOM 846 C C . LEU A 1 106 ? 4.508 -1.483 1.831 1.00 97.56 106 LEU A C 1
ATOM 848 O O . LEU A 1 106 ? 4.560 -1.168 3.019 1.00 97.56 106 LEU A O 1
ATOM 852 N N . SER A 1 107 ? 3.382 -1.915 1.259 1.00 98.12 107 SER A N 1
ATOM 853 C CA . SER A 1 107 ? 2.098 -2.003 1.972 1.00 98.12 107 SER A CA 1
ATOM 854 C C . SER A 1 107 ? 2.202 -2.867 3.233 1.00 98.12 107 SER A C 1
ATOM 856 O O . SER A 1 107 ? 1.722 -2.478 4.298 1.00 98.12 107 SER A O 1
ATOM 858 N N . GLY A 1 108 ? 2.896 -4.006 3.153 1.00 97.38 108 GLY A N 1
ATOM 859 C CA . GLY A 1 108 ? 3.152 -4.895 4.284 1.00 97.38 108 GLY A CA 1
ATOM 860 C C . GLY A 1 108 ? 3.945 -4.224 5.407 1.00 97.38 108 GLY A C 1
ATOM 861 O O . GLY A 1 108 ? 3.576 -4.354 6.578 1.00 97.38 108 GLY A O 1
ATOM 862 N N . LEU A 1 109 ? 4.986 -3.452 5.071 1.00 97.50 109 LEU A N 1
ATOM 863 C CA . LEU A 1 109 ? 5.741 -2.662 6.051 1.00 97.50 109 LEU A CA 1
ATOM 864 C C . LEU A 1 109 ? 4.851 -1.623 6.744 1.00 97.50 109 LEU A C 1
ATOM 866 O O . LEU A 1 109 ? 4.903 -1.501 7.970 1.00 97.50 109 LEU A O 1
ATOM 870 N N . LEU A 1 110 ? 4.026 -0.898 5.979 1.00 98.31 110 LEU A N 1
ATOM 871 C CA . LEU A 1 110 ? 3.116 0.121 6.513 1.00 98.31 110 LEU A CA 1
ATOM 872 C C . LEU A 1 110 ? 2.084 -0.499 7.462 1.00 98.31 110 LEU A C 1
ATOM 874 O O . LEU A 1 110 ? 1.970 -0.085 8.617 1.00 98.31 110 LEU A O 1
ATOM 878 N N . ILE A 1 111 ? 1.375 -1.529 6.993 1.00 98.12 111 ILE A N 1
ATOM 879 C CA . ILE A 1 111 ? 0.342 -2.253 7.743 1.00 98.12 111 ILE A CA 1
ATOM 880 C C . ILE A 1 111 ? 0.917 -2.818 9.043 1.00 98.12 111 ILE A C 1
ATOM 882 O O . ILE A 1 111 ? 0.329 -2.632 10.111 1.00 98.12 111 ILE A O 1
ATOM 886 N N . SER A 1 112 ? 2.081 -3.472 8.969 1.00 97.12 112 SER A N 1
ATOM 887 C CA . SER A 1 112 ? 2.739 -4.066 10.132 1.00 97.12 112 SER A CA 1
ATOM 888 C C . SER A 1 112 ? 3.148 -3.002 11.155 1.00 97.12 112 SER A C 1
ATOM 890 O O . SER A 1 112 ? 2.832 -3.119 12.339 1.00 97.12 112 SER A O 1
ATOM 892 N N . ALA A 1 113 ? 3.791 -1.918 10.711 1.00 97.31 113 ALA A N 1
ATOM 893 C CA . ALA A 1 113 ? 4.289 -0.866 11.597 1.00 97.31 113 ALA A CA 1
ATOM 894 C C . ALA A 1 113 ? 3.186 -0.004 12.237 1.00 97.31 113 ALA A C 1
ATOM 896 O O . ALA A 1 113 ? 3.420 0.628 13.278 1.00 97.31 113 ALA A O 1
ATOM 897 N N . LEU A 1 114 ? 2.010 0.050 11.608 1.00 96.94 114 LEU A N 1
ATOM 898 C CA . LEU A 1 114 ? 0.813 0.724 12.112 1.00 96.94 114 LEU A CA 1
ATOM 899 C C . LEU A 1 114 ? -0.138 -0.227 12.854 1.00 96.94 114 LEU A C 1
ATOM 901 O O . LEU A 1 114 ? -1.119 0.240 13.427 1.00 96.94 114 LEU A O 1
ATOM 905 N N . ASN A 1 115 ? 0.166 -1.532 12.888 1.00 96.75 115 ASN A N 1
ATOM 906 C CA . ASN A 1 115 ? -0.676 -2.574 13.479 1.00 96.75 115 ASN A CA 1
ATOM 907 C C . ASN A 1 115 ? -2.134 -2.492 12.982 1.00 96.75 115 ASN A C 1
ATOM 909 O O . ASN A 1 115 ? -3.080 -2.529 13.774 1.00 96.75 115 ASN A O 1
ATOM 913 N N . ALA A 1 116 ? -2.303 -2.306 11.670 1.00 96.75 116 ALA A N 1
ATOM 914 C CA . ALA A 1 116 ? -3.609 -2.119 11.053 1.00 96.75 116 ALA A CA 1
ATOM 915 C C . ALA A 1 116 ? -4.293 -3.464 10.760 1.00 96.75 116 ALA A C 1
ATOM 917 O O . ALA A 1 116 ? -3.660 -4.400 10.271 1.00 96.75 116 ALA A O 1
ATOM 918 N N . HIS A 1 117 ? -5.601 -3.548 11.010 1.00 96.12 117 HIS A N 1
ATOM 919 C CA . HIS A 1 117 ? -6.415 -4.655 10.502 1.00 96.12 117 HIS A CA 1
ATOM 920 C C . HIS A 1 117 ? -6.622 -4.498 8.989 1.00 96.12 117 HIS A C 1
ATOM 922 O O . HIS A 1 117 ? -6.958 -3.409 8.533 1.00 96.12 117 HIS A O 1
ATOM 928 N N . VAL A 1 118 ? -6.448 -5.564 8.207 1.00 95.38 118 VAL A N 1
ATOM 929 C CA . VAL A 1 118 ? -6.482 -5.484 6.737 1.00 95.38 118 VAL A CA 1
ATOM 930 C C . VAL A 1 118 ? -7.774 -6.061 6.180 1.00 95.38 118 VAL A C 1
ATOM 932 O O . VAL A 1 118 ? -8.160 -7.181 6.508 1.00 95.38 118 VAL A O 1
ATOM 935 N N . PHE A 1 119 ? -8.389 -5.313 5.274 1.00 92.69 119 PHE A N 1
ATOM 936 C CA . PHE A 1 119 ? -9.446 -5.766 4.384 1.00 92.69 119 PHE A CA 1
ATOM 937 C C . PHE A 1 119 ? -8.883 -5.799 2.964 1.00 92.69 119 PHE A C 1
ATOM 939 O O . PHE A 1 119 ? -8.361 -4.795 2.485 1.00 92.69 119 PHE A O 1
ATOM 946 N N . VAL A 1 120 ? -8.944 -6.953 2.300 1.00 92.25 120 VAL A N 1
ATOM 947 C CA . VAL A 1 120 ? -8.448 -7.098 0.926 1.00 92.25 120 VAL A CA 1
ATOM 948 C C . VAL A 1 120 ? -9.612 -6.961 -0.045 1.00 92.25 120 VAL A C 1
ATOM 950 O O . VAL A 1 120 ? -10.629 -7.627 0.125 1.00 92.25 120 VAL A O 1
ATOM 953 N N . GLY A 1 121 ? -9.441 -6.127 -1.070 1.00 83.31 121 GLY A N 1
ATOM 954 C CA . GLY A 1 121 ? -10.488 -5.809 -2.037 1.00 83.31 121 GLY A CA 1
ATOM 955 C C . GLY A 1 121 ? -11.421 -4.687 -1.575 1.00 83.31 121 GLY A C 1
ATOM 956 O O . GLY A 1 121 ? -11.396 -4.250 -0.426 1.00 83.31 121 GLY A O 1
ATOM 957 N N . ARG A 1 122 ? -12.257 -4.218 -2.506 1.00 72.62 122 ARG A N 1
ATOM 958 C CA . ARG A 1 122 ? -13.257 -3.163 -2.288 1.00 72.62 122 ARG A CA 1
ATOM 959 C C . ARG A 1 122 ? -14.629 -3.650 -2.756 1.00 72.62 122 ARG A C 1
ATOM 961 O O . ARG A 1 122 ? -15.183 -3.179 -3.745 1.00 72.62 122 ARG A O 1
ATOM 968 N N . HIS A 1 123 ? -15.113 -4.692 -2.076 1.00 65.12 123 HIS A N 1
ATOM 969 C CA . HIS A 1 123 ? -16.324 -5.459 -2.411 1.00 65.12 123 HIS A CA 1
ATOM 970 C C . HIS A 1 123 ? -17.638 -4.660 -2.322 1.00 65.12 123 HIS A C 1
ATOM 972 O O . HIS A 1 123 ? -18.706 -5.196 -2.598 1.00 65.12 123 HIS A O 1
ATOM 978 N N . ASP A 1 124 ? -17.561 -3.400 -1.911 1.00 67.44 124 ASP A N 1
ATOM 979 C CA . ASP A 1 124 ? -18.652 -2.472 -1.634 1.00 67.44 124 ASP A CA 1
ATOM 980 C C . ASP A 1 124 ? -18.652 -1.259 -2.586 1.00 67.44 124 ASP A C 1
ATOM 982 O O . ASP A 1 124 ? -19.391 -0.304 -2.361 1.00 67.44 124 ASP A O 1
ATOM 986 N N . ASN A 1 125 ? -17.858 -1.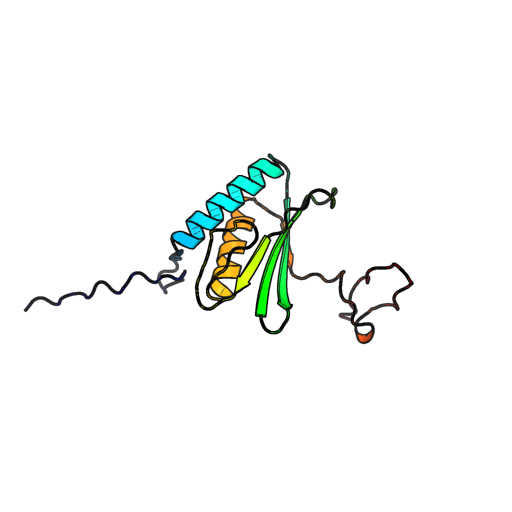297 -3.672 1.00 67.06 125 ASN A N 1
ATOM 987 C CA . ASN A 1 125 ? -17.803 -0.223 -4.680 1.00 67.06 125 ASN A CA 1
ATOM 988 C C . ASN A 1 125 ? -17.699 -0.692 -6.167 1.00 67.06 125 ASN A C 1
ATOM 990 O O . ASN A 1 125 ? -17.080 -0.017 -6.989 1.00 67.06 125 ASN A O 1
ATOM 994 N N . GLU A 1 126 ? -18.253 -1.862 -6.510 1.00 72.19 126 GLU A N 1
ATOM 995 C CA . GLU A 1 126 ? -18.446 -2.419 -7.857 1.00 72.19 126 GLU A CA 1
ATOM 996 C C . GLU A 1 126 ? -19.674 -1.835 -8.593 1.00 72.19 126 GLU A C 1
ATOM 998 O O . GLU A 1 126 ? -20.812 -1.962 -8.152 1.00 72.19 126 GLU A O 1
ATOM 1003 N N . ILE A 1 127 ? -19.472 -1.264 -9.779 1.00 74.19 127 ILE A N 1
ATOM 1004 C CA . ILE A 1 127 ? -20.550 -0.678 -10.602 1.00 74.19 127 ILE A CA 1
ATOM 1005 C C . ILE A 1 127 ? -21.044 -1.614 -11.711 1.00 74.19 127 ILE A C 1
ATOM 1007 O O . ILE A 1 127 ? -21.975 -1.279 -12.443 1.00 74.19 127 ILE A O 1
ATOM 1011 N N . ASN A 1 128 ? -20.421 -2.779 -11.870 1.00 77.25 128 ASN A N 1
ATOM 1012 C CA . ASN A 1 128 ? -20.858 -3.791 -12.812 1.00 77.25 128 ASN A CA 1
ATOM 1013 C C . ASN A 1 128 ? -22.165 -4.433 -12.331 1.00 77.25 128 ASN A C 1
ATOM 1015 O O . ASN A 1 128 ? -22.158 -5.400 -11.571 1.00 77.25 128 ASN A O 1
ATOM 1019 N N . GLU A 1 129 ? -23.288 -3.913 -12.834 1.00 76.44 129 GLU A N 1
ATOM 1020 C CA . GLU A 1 129 ? -24.648 -4.349 -12.487 1.00 76.44 129 GLU A CA 1
ATOM 1021 C C . GLU A 1 129 ? -24.864 -5.866 -12.608 1.00 76.44 129 GLU A C 1
ATOM 1023 O O . GLU A 1 129 ? -25.678 -6.425 -11.876 1.00 76.44 129 GLU A O 1
ATOM 1028 N N . SER A 1 130 ? -24.123 -6.551 -13.488 1.00 80.50 130 SER A N 1
ATOM 1029 C CA . SER A 1 130 ? -24.237 -8.006 -13.667 1.00 80.50 130 SER A CA 1
ATOM 1030 C C . SER A 1 130 ? -23.693 -8.838 -12.500 1.00 80.50 130 SER A C 1
ATOM 1032 O O . SER A 1 130 ? -23.981 -10.029 -12.431 1.00 80.50 130 SER A O 1
ATOM 1034 N N . LEU A 1 131 ? -22.917 -8.228 -11.600 1.00 75.94 131 LEU A N 1
ATOM 1035 C CA . LEU A 1 131 ? -22.284 -8.884 -10.450 1.00 75.94 131 LEU A CA 1
ATOM 1036 C C . LEU A 1 131 ? -22.986 -8.563 -9.123 1.00 75.94 131 LEU A C 1
ATOM 1038 O O . LEU A 1 131 ? -22.561 -9.021 -8.059 1.00 75.94 131 LEU A O 1
ATOM 1042 N N . LEU A 1 132 ? -24.028 -7.734 -9.161 1.00 76.44 132 LEU A N 1
ATOM 1043 C CA . LEU A 1 132 ? -24.683 -7.245 -7.959 1.00 76.44 132 LEU A CA 1
ATOM 1044 C C . LEU A 1 132 ? -25.738 -8.232 -7.468 1.00 76.44 132 LEU A C 1
ATOM 1046 O O . LEU A 1 132 ? -26.604 -8.659 -8.229 1.00 76.44 132 LEU A O 1
ATOM 1050 N N . ALA A 1 133 ? -25.736 -8.504 -6.161 1.00 76.69 133 ALA A N 1
ATOM 1051 C CA . ALA A 1 133 ? -26.770 -9.320 -5.523 1.00 76.69 133 ALA A CA 1
ATOM 1052 C C . ALA A 1 133 ? -28.178 -8.689 -5.614 1.00 76.69 133 ALA A C 1
ATOM 1054 O O . ALA A 1 133 ? -29.190 -9.377 -5.475 1.00 76.69 133 ALA A O 1
ATOM 1055 N N . ALA A 1 134 ? -28.257 -7.372 -5.838 1.00 74.94 134 ALA A N 1
ATOM 1056 C CA . ALA A 1 134 ? -29.491 -6.641 -6.102 1.00 74.94 134 ALA A CA 1
ATOM 1057 C C . ALA A 1 134 ? -29.224 -5.408 -6.994 1.00 74.94 134 ALA A C 1
ATOM 1059 O O . ALA A 1 134 ? -28.134 -4.840 -6.921 1.00 74.94 134 ALA A O 1
ATOM 1060 N N . PRO A 1 135 ? -30.207 -4.946 -7.795 1.00 75.69 135 PRO A N 1
ATOM 1061 C CA . PRO A 1 135 ? -30.065 -3.734 -8.605 1.00 75.69 135 PRO A CA 1
ATOM 1062 C C . PRO A 1 135 ? -29.794 -2.475 -7.765 1.00 75.69 135 PRO A C 1
ATOM 1064 O O . PRO A 1 135 ? -30.381 -2.308 -6.693 1.00 75.69 135 PRO A O 1
ATOM 1067 N N . LEU A 1 136 ? -28.972 -1.560 -8.290 1.00 73.94 136 LEU A N 1
ATOM 1068 C CA . LEU A 1 136 ? -28.703 -0.249 -7.685 1.00 73.94 136 LEU A CA 1
ATOM 1069 C C . LEU A 1 136 ? -29.923 0.667 -7.766 1.00 73.94 136 LEU A C 1
ATOM 1071 O O . LEU A 1 136 ? -30.568 0.757 -8.814 1.00 73.94 136 LEU A O 1
ATOM 1075 N N . LYS A 1 137 ? -30.207 1.412 -6.693 1.00 75.31 137 LYS A N 1
ATOM 1076 C CA . LYS A 1 137 ? -31.092 2.583 -6.779 1.00 75.31 137 LYS A CA 1
ATOM 1077 C C . LYS A 1 137 ? -30.288 3.855 -7.026 1.00 75.31 137 LYS A C 1
ATOM 1079 O O . LYS A 1 137 ? -29.086 3.920 -6.784 1.00 75.31 137 LYS A O 1
ATOM 1084 N N . GLU A 1 138 ? -30.979 4.889 -7.499 1.00 74.06 138 GLU A N 1
ATOM 1085 C CA . GLU A 1 138 ? -30.388 6.208 -7.713 1.00 74.06 138 GLU A CA 1
ATOM 1086 C C . GLU A 1 138 ? -29.737 6.730 -6.419 1.00 74.06 138 GLU A C 1
ATOM 1088 O O . GLU A 1 138 ? -30.390 6.838 -5.381 1.00 74.06 138 GLU A O 1
ATOM 1093 N N . GLY A 1 139 ? -28.438 7.036 -6.490 1.00 66.69 139 GLY A N 1
ATOM 1094 C CA . GLY A 1 139 ? -27.657 7.541 -5.358 1.00 66.69 139 GLY A CA 1
ATOM 1095 C C . GLY A 1 139 ? -27.136 6.480 -4.380 1.00 66.69 139 GLY A C 1
ATOM 1096 O O . GLY A 1 139 ? -26.511 6.856 -3.390 1.00 66.69 139 GLY A O 1
ATOM 1097 N N . GLU A 1 140 ? -27.357 5.186 -4.629 1.00 69.88 140 GLU A N 1
ATOM 1098 C CA . GLU A 1 140 ? -26.742 4.105 -3.849 1.00 69.88 140 GLU A CA 1
ATOM 1099 C C . GLU A 1 140 ? -25.365 3.740 -4.433 1.00 69.88 140 GLU A C 1
ATOM 1101 O O . GLU A 1 140 ? -25.196 3.647 -5.650 1.00 69.88 140 GLU A O 1
ATOM 1106 N N . THR A 1 141 ? -24.373 3.515 -3.566 1.00 62.00 141 THR A N 1
ATOM 1107 C CA . THR A 1 141 ? -23.213 2.687 -3.924 1.00 62.00 141 THR A CA 1
ATOM 1108 C C . THR A 1 141 ? -23.651 1.227 -3.854 1.00 62.00 141 THR A C 1
ATOM 1110 O O . THR A 1 141 ? -24.580 0.882 -3.118 1.00 62.00 141 THR A O 1
ATOM 1113 N N . ASN A 1 142 ? -23.030 0.355 -4.634 1.00 64.06 142 ASN A N 1
ATOM 1114 C CA . ASN A 1 142 ? -23.356 -1.065 -4.603 1.00 64.06 142 ASN A CA 1
ATOM 1115 C C . ASN A 1 142 ? -23.179 -1.664 -3.210 1.00 64.06 142 ASN A C 1
ATOM 1117 O O . ASN A 1 142 ? -22.281 -1.315 -2.449 1.00 64.06 142 ASN A O 1
ATOM 1121 N N . GLY A 1 143 ? -24.079 -2.589 -2.892 1.00 61.56 143 GLY A N 1
ATOM 1122 C CA . GLY A 1 143 ? -23.931 -3.459 -1.739 1.00 61.56 143 GLY A CA 1
ATOM 1123 C C . GLY A 1 143 ? -22.950 -4.591 -2.034 1.00 61.56 143 GLY A C 1
ATOM 1124 O O . GLY A 1 143 ? -22.064 -4.484 -2.882 1.00 61.56 143 GLY A O 1
ATOM 1125 N N . SER A 1 144 ? -23.142 -5.704 -1.337 1.00 65.69 144 SER A N 1
ATOM 1126 C CA . SER A 1 144 ? -22.342 -6.912 -1.519 1.00 65.69 144 SER A CA 1
ATOM 1127 C C . SER A 1 144 ? -22.403 -7.447 -2.956 1.00 65.69 144 SER A C 1
ATOM 1129 O O . SER A 1 144 ? -23.474 -7.508 -3.566 1.00 65.69 144 SER A O 1
ATOM 1131 N N . ILE A 1 145 ? -21.248 -7.878 -3.463 1.00 71.81 145 ILE A N 1
ATOM 1132 C CA . ILE A 1 145 ? -21.129 -8.665 -4.697 1.00 71.81 145 ILE A CA 1
ATOM 1133 C C . ILE A 1 145 ? -21.758 -10.047 -4.474 1.00 71.81 145 ILE A C 1
ATOM 1135 O O . ILE A 1 145 ? -21.604 -10.628 -3.394 1.00 71.81 145 ILE A O 1
ATOM 1139 N N . ASP A 1 146 ? 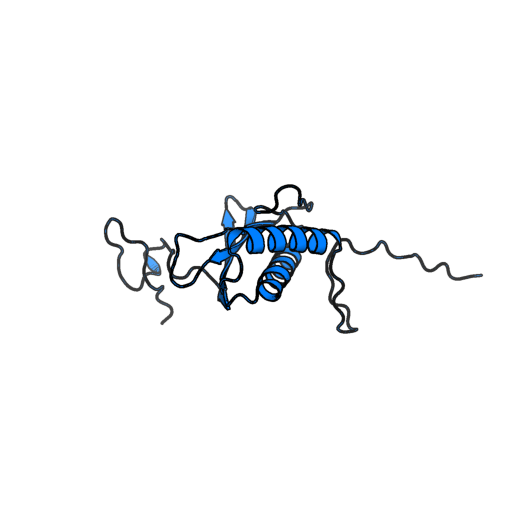-22.444 -10.575 -5.490 1.00 70.94 146 ASP A N 1
ATOM 1140 C CA . ASP A 1 146 ? -22.917 -11.959 -5.479 1.00 70.94 146 ASP A CA 1
ATOM 1141 C C . ASP A 1 146 ? -21.754 -12.917 -5.782 1.00 70.94 146 ASP A C 1
ATOM 1143 O O . ASP A 1 146 ? -21.280 -13.020 -6.913 1.00 70.94 146 ASP A O 1
ATOM 1147 N N . LEU A 1 147 ? -21.245 -13.568 -4.736 1.00 71.25 147 LEU A N 1
ATOM 1148 C CA . LEU A 1 147 ? -20.186 -14.580 -4.820 1.00 71.25 147 LEU A CA 1
ATOM 1149 C C . LEU A 1 147 ? -20.722 -15.999 -4.539 1.00 71.25 147 LEU A C 1
ATOM 1151 O O . LEU A 1 147 ? -19.917 -16.893 -4.260 1.00 71.25 147 LEU A O 1
ATOM 1155 N N . ALA A 1 148 ? -22.050 -16.187 -4.532 1.00 63.50 148 ALA A N 1
ATOM 1156 C CA . ALA A 1 148 ? -22.722 -17.433 -4.149 1.00 63.50 148 ALA A CA 1
ATOM 1157 C C . ALA A 1 148 ? -22.901 -18.434 -5.304 1.00 63.50 148 ALA A C 1
ATOM 1159 O O . ALA A 1 148 ? -23.085 -18.018 -6.469 1.00 63.50 148 ALA A O 1
#

Radius of gyration: 19.02 Å; chains: 1; bounding box: 76×32×37 Å